Protein AF-A0A916UZH0-F1 (afdb_monomer)

Solvent-accessible surface area (backbone atoms only — not comparable to full-atom values): 7500 Å² total; per-residue (Å²): 140,88,83,88,84,89,78,70,82,88,53,55,34,35,40,40,30,33,35,40,56,92,54,89,82,55,51,76,45,79,46,81,37,70,50,68,69,58,49,54,50,50,52,50,55,38,75,71,34,89,55,34,41,64,65,43,44,30,32,42,33,34,31,81,48,71,78,44,92,55,74,42,80,42,51,42,31,34,37,31,44,35,60,47,98,89,45,96,62,76,43,49,39,37,30,29,72,88,69,52,78,35,45,76,53,85,60,86,68,79,76,64,95,75,61,74,69,44,77,75,46,78,55,85,110

Radius of gyration: 15.7 Å; Cα contacts (8 Å, |Δi|>4): 224; chains: 1; bounding box: 38×26×50 Å

Nearest PDB structures (foldseek):
  8ckb-assembly1_I001  TM=4.851E-01  e=2.662E+00  Bacteroides phage crAss001
  4urt-assembly1_B  TM=2.840E-01  e=5.702E+00  Homo sapiens

pLDDT: mean 82.5, std 13.39, range [45.84, 96.0]

Foldseek 3Di:
DDDDDDDDLLAKKKKWWKWFAPDPPTDIDIDIGGDVVVVLVVVVVQVVDPRMGTDFIWMFDHCLFVVDPGTDIFTFQFKKWFDDPPDPDIKIWTQGPVRDITTPDSPPPPPPVPGDMDTSDGDDD

Structure (mmCIF, N/CA/C/O backbone):
data_AF-A0A916UZH0-F1
#
_entry.id   AF-A0A916UZH0-F1
#
loop_
_atom_site.group_PDB
_atom_site.id
_atom_site.type_symbol
_atom_site.label_atom_id
_atom_site.label_alt_id
_atom_site.label_comp_id
_atom_site.label_asym_id
_atom_site.label_entity_id
_atom_site.label_seq_id
_atom_site.pdbx_PDB_ins_code
_atom_site.Cartn_x
_atom_site.Cartn_y
_atom_site.Cartn_z
_atom_site.occupancy
_atom_site.B_iso_or_equiv
_atom_site.auth_seq_id
_atom_site.auth_comp_id
_atom_site.auth_asym_id
_atom_site.auth_atom_id
_atom_site.pdbx_PDB_model_num
ATOM 1 N N . MET A 1 1 ? 5.549 -7.475 22.506 1.00 59.16 1 MET A N 1
ATOM 2 C CA . MET A 1 1 ? 5.947 -8.779 21.932 1.00 59.16 1 MET A CA 1
ATOM 3 C C . MET A 1 1 ? 6.805 -8.496 20.713 1.00 59.16 1 MET A C 1
ATOM 5 O O . MET A 1 1 ? 6.384 -7.691 19.897 1.00 59.16 1 MET A O 1
ATOM 9 N N . TRP A 1 2 ? 8.001 -9.075 20.621 1.00 72.38 2 TRP A N 1
ATOM 10 C CA . TRP A 1 2 ? 8.893 -8.892 19.471 1.00 72.38 2 TRP A CA 1
ATOM 11 C C . TRP A 1 2 ? 8.806 -10.121 18.569 1.00 72.38 2 TRP A C 1
ATOM 13 O O . TRP A 1 2 ? 8.816 -11.243 19.070 1.00 72.38 2 TRP A O 1
ATOM 23 N N . GLN A 1 3 ? 8.704 -9.910 17.259 1.00 70.50 3 GLN A N 1
ATOM 24 C CA . GLN A 1 3 ? 8.700 -10.975 16.259 1.00 70.50 3 GLN A CA 1
ATOM 25 C C . GLN A 1 3 ? 9.814 -10.723 15.242 1.00 70.50 3 GLN A C 1
ATOM 27 O O . GLN A 1 3 ? 10.036 -9.588 14.828 1.00 70.50 3 GLN A O 1
ATOM 32 N N . SER A 1 4 ? 10.507 -11.792 14.853 1.00 81.50 4 SER A N 1
ATOM 33 C CA . SER A 1 4 ? 11.446 -11.789 13.731 1.00 81.50 4 SER A CA 1
ATOM 34 C C . SER A 1 4 ? 10.768 -12.421 12.521 1.00 81.50 4 SER A C 1
ATOM 36 O O . SER A 1 4 ? 10.026 -13.393 12.665 1.00 81.50 4 SER A O 1
ATOM 38 N N . MET A 1 5 ? 11.023 -11.874 11.338 1.00 75.94 5 MET A N 1
ATOM 39 C CA . MET A 1 5 ? 10.501 -12.381 10.074 1.00 75.94 5 MET A CA 1
ATOM 40 C C . MET A 1 5 ? 11.570 -12.280 8.989 1.00 75.94 5 MET A C 1
ATOM 42 O O . MET A 1 5 ? 12.383 -11.356 8.986 1.00 75.94 5 MET A O 1
ATOM 46 N N . SER A 1 6 ? 11.563 -13.232 8.062 1.00 82.88 6 SER A N 1
ATOM 47 C CA . SER A 1 6 ? 12.423 -13.214 6.879 1.00 82.88 6 SER A CA 1
ATOM 48 C C . SER A 1 6 ? 11.612 -12.765 5.671 1.00 82.88 6 SER A C 1
ATOM 50 O O . SER A 1 6 ? 10.532 -13.296 5.416 1.00 82.88 6 SER A O 1
ATOM 52 N N . LEU A 1 7 ? 12.139 -11.787 4.937 1.00 82.56 7 LEU A N 1
ATOM 53 C CA . LEU A 1 7 ? 11.503 -11.203 3.760 1.00 82.56 7 LEU A CA 1
ATOM 54 C C . LEU A 1 7 ? 12.344 -11.496 2.513 1.00 82.56 7 LEU A C 1
ATOM 56 O O . LEU A 1 7 ? 13.571 -11.562 2.575 1.00 82.56 7 LEU A O 1
ATOM 60 N N . ASP A 1 8 ? 11.679 -11.664 1.376 1.00 84.75 8 ASP A N 1
ATOM 61 C CA . ASP A 1 8 ? 12.308 -11.756 0.063 1.00 84.75 8 ASP A CA 1
ATOM 62 C C . ASP A 1 8 ? 12.685 -10.351 -0.419 1.00 84.75 8 ASP A C 1
ATOM 64 O O . ASP A 1 8 ? 11.854 -9.446 -0.481 1.00 84.75 8 ASP A O 1
ATOM 68 N N . PHE A 1 9 ? 13.943 -10.175 -0.816 1.00 79.94 9 PHE A N 1
ATOM 69 C CA . PHE A 1 9 ? 14.481 -8.883 -1.222 1.00 79.94 9 PHE A CA 1
ATOM 70 C C . PHE A 1 9 ? 13.947 -8.346 -2.565 1.00 79.94 9 PHE A C 1
ATOM 72 O O . PHE A 1 9 ? 14.271 -7.225 -2.963 1.00 79.94 9 PHE A O 1
ATOM 79 N N . ASN A 1 10 ? 13.168 -9.128 -3.307 1.00 83.75 10 ASN A N 1
ATOM 80 C CA . ASN A 1 10 ? 12.797 -8.793 -4.681 1.00 83.75 10 ASN A CA 1
ATOM 81 C C . ASN A 1 10 ? 11.361 -8.305 -4.879 1.00 83.75 10 ASN A C 1
ATOM 83 O O . ASN A 1 10 ? 10.962 -8.123 -6.033 1.00 83.75 10 ASN A O 1
ATOM 87 N N . ARG A 1 11 ? 10.613 -8.062 -3.798 1.00 87.81 11 ARG A N 1
ATOM 88 C CA . ARG A 1 11 ? 9.201 -7.654 -3.840 1.00 87.81 11 ARG A CA 1
ATOM 89 C C . ARG A 1 11 ? 8.870 -6.582 -2.794 1.00 87.81 11 ARG A C 1
ATOM 91 O O . ARG A 1 11 ? 9.553 -6.524 -1.771 1.00 87.81 11 ARG A O 1
ATOM 98 N N . PRO A 1 12 ? 7.851 -5.741 -3.034 1.00 91.19 12 PRO A N 1
ATOM 99 C CA . PRO A 1 12 ? 7.318 -4.860 -2.005 1.00 91.19 12 PRO A CA 1
ATOM 100 C C . PRO A 1 12 ? 6.560 -5.654 -0.935 1.00 91.19 12 PRO A C 1
ATOM 102 O O . PRO A 1 12 ? 6.015 -6.728 -1.196 1.00 91.19 12 PRO A O 1
ATOM 105 N N . TYR A 1 13 ? 6.505 -5.088 0.267 1.00 93.25 13 TYR A N 1
ATOM 106 C CA . TYR A 1 13 ? 5.634 -5.554 1.344 1.00 93.25 13 TYR A CA 1
ATOM 107 C C . TYR A 1 13 ? 4.735 -4.416 1.801 1.00 93.25 13 TYR A C 1
ATOM 109 O O . TYR A 1 13 ? 5.171 -3.271 1.846 1.00 93.25 13 TYR A O 1
ATOM 117 N N . TYR A 1 14 ? 3.504 -4.724 2.177 1.00 94.75 14 TYR A N 1
ATOM 118 C CA . TYR A 1 14 ? 2.505 -3.747 2.579 1.00 94.75 14 TYR A CA 1
ATOM 119 C C . TYR A 1 14 ? 2.174 -3.920 4.051 1.00 94.75 14 TYR A C 1
ATOM 121 O O . TYR A 1 14 ? 1.755 -4.995 4.476 1.00 94.75 14 TYR A O 1
ATOM 129 N N . LEU A 1 15 ? 2.357 -2.856 4.817 1.00 95.06 15 LEU A N 1
ATOM 130 C CA . LEU A 1 15 ? 1.943 -2.760 6.201 1.00 95.06 15 LEU A CA 1
ATOM 131 C C . LEU A 1 15 ? 0.550 -2.129 6.249 1.00 95.06 15 LEU A C 1
ATOM 133 O O . LEU A 1 15 ? 0.354 -1.027 5.740 1.00 95.06 15 LEU A O 1
ATOM 137 N N . LEU A 1 16 ? -0.399 -2.822 6.866 1.00 95.06 16 LEU A N 1
ATOM 138 C CA . LEU A 1 16 ? -1.753 -2.339 7.106 1.00 95.06 16 LEU A CA 1
ATOM 139 C C . LEU A 1 16 ? -1.959 -2.164 8.606 1.00 95.06 16 LEU A C 1
ATOM 141 O O . LEU A 1 16 ? -1.867 -3.139 9.350 1.00 95.06 16 LEU A O 1
ATOM 145 N N . GLY A 1 17 ? -2.261 -0.947 9.035 1.00 94.31 17 GLY A N 1
ATOM 146 C CA . GLY A 1 17 ? -2.676 -0.620 10.392 1.00 94.31 17 GLY A CA 1
ATOM 147 C C . GLY A 1 17 ? -4.162 -0.289 10.437 1.00 94.31 17 GLY A C 1
ATOM 148 O O . GLY A 1 17 ? -4.647 0.491 9.616 1.00 94.31 17 GLY A O 1
ATOM 149 N N . TYR A 1 18 ? -4.882 -0.846 11.408 1.00 93.19 18 TYR A N 1
ATOM 150 C CA . TYR A 1 18 ? -6.228 -0.389 11.750 1.00 93.19 18 TYR A CA 1
ATOM 151 C C . TYR A 1 18 ? -6.458 -0.442 13.259 1.00 93.19 18 TYR A C 1
ATOM 153 O O . TYR A 1 18 ? -5.788 -1.177 13.985 1.00 93.19 18 TYR A O 1
ATOM 161 N N . ALA A 1 19 ? -7.410 0.349 13.731 1.00 91.81 19 ALA A N 1
ATOM 162 C CA . ALA A 1 19 ? -7.912 0.312 15.095 1.00 91.81 19 ALA A CA 1
ATOM 163 C C . ALA A 1 19 ? -9.293 -0.353 15.105 1.00 91.81 19 ALA A C 1
ATOM 165 O O . ALA A 1 19 ? -10.070 -0.132 14.177 1.00 91.81 19 ALA A O 1
ATOM 166 N N . ALA A 1 20 ? -9.588 -1.163 16.121 1.00 89.19 20 ALA A N 1
ATOM 167 C CA . ALA A 1 20 ? -10.908 -1.759 16.323 1.00 89.19 20 ALA A CA 1
ATOM 168 C C . ALA A 1 20 ? -11.465 -1.416 17.709 1.00 89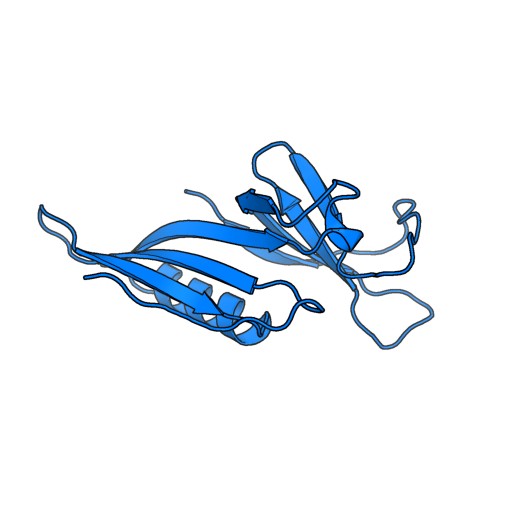.19 20 ALA A C 1
ATOM 170 O O . ALA A 1 20 ? -10.722 -1.419 18.698 1.00 89.19 20 ALA A O 1
ATOM 171 N N . GLY A 1 21 ? -12.774 -1.170 17.757 1.00 81.75 21 GLY A N 1
ATOM 172 C CA . GLY A 1 21 ? -13.539 -0.933 18.976 1.00 81.75 21 GLY A CA 1
ATOM 173 C C . GLY A 1 21 ? -14.146 0.468 19.049 1.00 81.75 21 GLY A C 1
ATOM 174 O O . GLY A 1 21 ? -13.509 1.463 18.695 1.00 81.75 21 GLY A O 1
ATOM 175 N N . ASP A 1 22 ? -15.368 0.519 19.577 1.00 68.25 22 ASP A N 1
ATOM 176 C CA . ASP A 1 22 ? -16.143 1.752 19.764 1.00 68.25 22 ASP A CA 1
ATOM 177 C C . ASP A 1 22 ? -15.710 2.541 21.011 1.00 68.25 22 ASP A C 1
ATOM 179 O O . ASP A 1 22 ? -16.010 3.727 21.148 1.00 68.25 22 ASP A O 1
ATOM 183 N N . GLU A 1 23 ? -14.961 1.904 21.917 1.00 59.50 23 GLU A N 1
ATOM 184 C CA . GLU A 1 23 ? -14.560 2.471 23.204 1.00 59.50 23 GLU A CA 1
ATOM 185 C C . GLU A 1 23 ? -13.035 2.586 23.348 1.00 59.50 23 GLU A C 1
ATOM 187 O O . GLU A 1 23 ? -12.249 1.827 22.777 1.00 59.50 23 GLU A O 1
ATOM 192 N N . SER A 1 24 ? -12.598 3.577 24.129 1.00 59.53 24 SER A N 1
ATOM 193 C CA . SER A 1 24 ? -11.186 3.795 24.448 1.00 59.53 24 SER A CA 1
ATOM 194 C C . SER A 1 24 ? -10.728 2.854 25.576 1.00 59.53 24 SER A C 1
ATOM 196 O O . SER A 1 24 ? -11.392 2.821 26.612 1.00 59.53 24 SER A O 1
ATOM 198 N N . PRO A 1 25 ? -9.558 2.188 25.472 1.00 65.69 25 PRO A N 1
ATOM 199 C CA . PRO A 1 25 ? -8.564 2.297 24.402 1.00 65.69 25 PRO A CA 1
ATOM 200 C C . PRO A 1 25 ? -8.839 1.352 23.220 1.00 65.69 25 PRO A C 1
ATOM 202 O O . PRO A 1 25 ? -9.076 0.161 23.406 1.00 65.69 25 PRO A O 1
ATOM 205 N N . GLN A 1 26 ? -8.710 1.872 21.997 1.00 73.88 26 GLN A N 1
ATOM 206 C CA . GLN A 1 26 ? -8.831 1.071 20.776 1.00 73.88 26 GLN A CA 1
ATOM 207 C C . GLN A 1 26 ? -7.654 0.094 20.645 1.00 73.88 26 GLN A C 1
ATOM 209 O O . GLN A 1 26 ? -6.492 0.474 20.827 1.00 73.88 26 GLN A O 1
ATOM 214 N N . LEU A 1 27 ? -7.942 -1.159 20.286 1.00 74.62 27 LEU A N 1
ATOM 215 C CA . LEU A 1 27 ? -6.912 -2.153 19.992 1.00 74.62 27 LEU A CA 1
ATOM 216 C C . LEU A 1 27 ? -6.344 -1.886 18.596 1.00 74.62 27 LEU A C 1
ATOM 218 O O . LEU A 1 27 ? -7.050 -1.960 17.590 1.00 74.62 27 LEU A O 1
ATOM 222 N N . GLY A 1 28 ? -5.056 -1.548 18.546 1.00 84.94 28 GLY A N 1
ATOM 223 C CA . GLY A 1 28 ? -4.316 -1.397 17.300 1.00 84.94 28 GLY A CA 1
ATOM 224 C C . GLY A 1 28 ? -3.918 -2.758 16.743 1.00 84.94 28 GLY A C 1
ATOM 225 O O . GLY A 1 28 ? -3.281 -3.560 17.428 1.00 84.94 28 GLY A O 1
ATOM 226 N N . HIS A 1 29 ? -4.263 -3.001 15.486 1.00 88.69 29 HIS A N 1
ATOM 227 C CA . HIS A 1 29 ? -3.869 -4.184 14.742 1.00 88.69 29 HIS A CA 1
ATOM 228 C C . HIS A 1 29 ? -2.934 -3.797 13.603 1.00 88.69 29 HIS A C 1
ATOM 230 O O . HIS A 1 29 ? -3.083 -2.747 12.977 1.00 88.69 29 HIS A O 1
ATOM 236 N N . THR A 1 30 ? -1.957 -4.657 13.325 1.00 91.69 30 THR A N 1
ATOM 237 C CA . THR A 1 30 ? -1.014 -4.458 12.226 1.00 91.69 30 THR A CA 1
ATOM 238 C C . THR A 1 30 ? -0.790 -5.764 11.487 1.00 91.69 30 THR A C 1
ATOM 240 O O . THR A 1 30 ? -0.483 -6.786 12.098 1.00 91.69 30 THR A O 1
ATOM 243 N N . PHE A 1 31 ? -0.935 -5.712 10.169 1.00 92.19 31 PHE A N 1
ATOM 244 C CA . PHE A 1 31 ? -0.770 -6.842 9.268 1.00 92.19 31 PHE A CA 1
ATOM 245 C C . PHE A 1 31 ? 0.297 -6.532 8.226 1.00 92.19 31 PHE A C 1
ATOM 247 O O . PHE A 1 31 ? 0.453 -5.386 7.805 1.00 92.19 31 PHE A O 1
ATOM 254 N N . LEU A 1 32 ? 1.018 -7.569 7.805 1.00 93.12 32 LEU A N 1
ATOM 255 C CA . LEU A 1 32 ? 1.995 -7.486 6.730 1.00 93.12 32 LEU A CA 1
ATOM 256 C C . LEU A 1 32 ? 1.554 -8.379 5.571 1.00 93.12 32 LEU A C 1
ATOM 258 O O . LEU A 1 32 ? 1.352 -9.582 5.743 1.00 93.12 32 LEU A O 1
ATOM 262 N N . PHE A 1 33 ? 1.452 -7.792 4.386 1.00 93.50 33 PHE A N 1
ATOM 263 C CA . PHE A 1 33 ? 1.094 -8.471 3.148 1.00 93.50 33 PHE A CA 1
ATOM 264 C C . PHE A 1 33 ? 2.230 -8.367 2.134 1.00 93.50 33 PHE A C 1
ATOM 266 O O . PHE A 1 33 ? 3.039 -7.448 2.172 1.00 93.50 33 PHE A O 1
ATOM 273 N N . TRP A 1 34 ? 2.273 -9.304 1.196 1.00 92.06 34 TRP A N 1
ATOM 274 C CA . TRP A 1 34 ? 3.167 -9.260 0.030 1.00 92.06 34 TRP A CA 1
ATOM 275 C C . TRP A 1 34 ? 2.398 -9.383 -1.292 1.00 92.06 34 TRP A C 1
ATOM 277 O O . TRP A 1 34 ? 2.952 -9.138 -2.357 1.00 92.06 34 TRP A O 1
ATOM 287 N N . GLU A 1 35 ? 1.116 -9.747 -1.222 1.00 92.06 35 GLU A N 1
ATOM 288 C CA . GLU A 1 35 ? 0.190 -9.805 -2.350 1.00 92.06 35 GLU A CA 1
ATOM 289 C C . GLU A 1 35 ? -0.710 -8.564 -2.301 1.00 92.06 35 GLU A C 1
ATOM 291 O O . GLU A 1 35 ? -1.433 -8.363 -1.319 1.00 92.06 35 GLU A O 1
ATOM 296 N N . LEU A 1 36 ? -0.682 -7.744 -3.356 1.00 91.56 36 LEU A N 1
ATOM 297 C CA . LEU A 1 36 ? -1.491 -6.525 -3.444 1.00 91.56 36 LEU A CA 1
ATOM 298 C C . LEU A 1 36 ? -2.995 -6.821 -3.338 1.00 91.56 36 LEU A C 1
ATOM 300 O O . LEU A 1 36 ? -3.710 -6.113 -2.634 1.00 91.56 36 LEU A O 1
ATOM 304 N N . ASP A 1 37 ? -3.467 -7.899 -3.968 1.00 91.62 37 ASP A N 1
ATOM 305 C CA . ASP A 1 37 ? -4.885 -8.275 -3.943 1.00 91.62 37 ASP A CA 1
ATOM 306 C C . ASP A 1 37 ? -5.386 -8.544 -2.517 1.00 91.62 37 ASP A C 1
ATOM 308 O O . ASP A 1 37 ? -6.499 -8.149 -2.165 1.00 91.62 37 ASP A O 1
ATOM 312 N N . ARG A 1 38 ? -4.546 -9.144 -1.660 1.00 94.44 38 ARG A N 1
ATOM 313 C CA .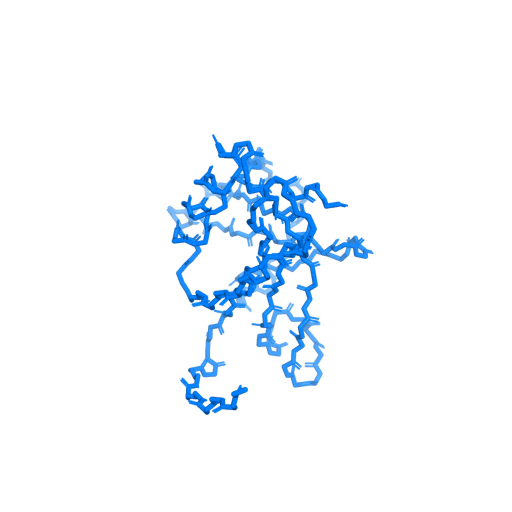 ARG A 1 38 ? -4.885 -9.371 -0.247 1.00 94.44 38 ARG A CA 1
ATOM 314 C C . ARG A 1 38 ? -4.936 -8.078 0.548 1.00 94.44 38 ARG A C 1
ATOM 316 O O . ARG A 1 38 ? -5.849 -7.924 1.351 1.00 94.44 38 ARG A O 1
ATOM 323 N N . LEU A 1 39 ? -3.991 -7.162 0.317 1.00 94.62 39 LEU A N 1
ATOM 324 C CA . LEU A 1 39 ? -4.030 -5.834 0.933 1.00 94.62 39 LEU A CA 1
ATOM 325 C C . LEU A 1 39 ? -5.338 -5.126 0.569 1.00 94.62 39 LEU A C 1
ATOM 327 O O . LEU A 1 39 ? -6.049 -4.664 1.453 1.00 94.62 39 LEU A O 1
ATOM 331 N N . VAL A 1 40 ? -5.662 -5.053 -0.725 1.00 93.69 40 VAL A N 1
ATOM 332 C CA . VAL A 1 40 ? -6.862 -4.358 -1.212 1.00 93.69 40 VAL A CA 1
ATOM 333 C C . VAL A 1 40 ? -8.130 -5.002 -0.654 1.00 93.69 40 VAL A C 1
ATOM 335 O O . VAL A 1 40 ? -9.041 -4.286 -0.241 1.00 93.69 40 VAL A O 1
ATOM 338 N N . HIS A 1 41 ? -8.186 -6.334 -0.602 1.00 94.19 41 HIS A N 1
ATOM 339 C CA . HIS A 1 41 ? -9.289 -7.058 0.023 1.00 94.19 41 HIS A CA 1
ATOM 340 C C . HIS A 1 41 ? -9.456 -6.674 1.500 1.00 94.19 41 HIS A C 1
ATOM 342 O O . HIS A 1 41 ? -10.531 -6.219 1.881 1.00 94.19 41 HIS A O 1
ATOM 348 N N . TYR A 1 42 ? -8.384 -6.741 2.294 1.00 94.44 42 TYR A N 1
ATOM 349 C CA . TYR A 1 42 ? -8.429 -6.403 3.719 1.00 94.44 42 TYR A CA 1
ATOM 350 C C . TYR A 1 42 ? -8.760 -4.932 3.978 1.00 94.44 42 TYR A C 1
ATOM 352 O O . TYR A 1 42 ? -9.512 -4.624 4.899 1.00 94.44 42 TYR A O 1
ATOM 360 N N . CYS A 1 43 ? -8.239 -4.008 3.168 1.00 93.44 43 CYS A N 1
ATOM 361 C CA . CYS A 1 43 ? -8.610 -2.598 3.264 1.00 93.44 43 CYS A CA 1
ATOM 362 C C . CYS A 1 43 ? -10.117 -2.415 3.068 1.00 93.44 43 CYS A C 1
ATOM 364 O O . CYS A 1 43 ? -10.736 -1.669 3.818 1.00 93.44 43 CYS A O 1
ATOM 366 N N . ARG A 1 44 ? -10.720 -3.110 2.095 1.00 93.88 44 ARG A N 1
ATOM 367 C CA . ARG A 1 44 ? -12.173 -3.056 1.875 1.00 93.88 44 ARG A CA 1
ATOM 368 C C . ARG A 1 44 ? -12.948 -3.642 3.048 1.00 93.88 44 ARG A C 1
ATOM 370 O O . ARG A 1 44 ? -13.931 -3.036 3.447 1.00 93.88 44 ARG A O 1
ATOM 377 N N . GLU A 1 45 ? -12.494 -4.758 3.618 1.00 94.44 45 GLU A N 1
ATOM 378 C CA . GLU A 1 45 ? -13.121 -5.337 4.814 1.00 94.44 45 GLU A CA 1
ATOM 379 C C . GLU A 1 45 ? -13.082 -4.369 6.003 1.00 94.44 45 GLU A C 1
ATOM 381 O O . GLU A 1 45 ? -14.099 -4.166 6.662 1.00 94.44 45 GLU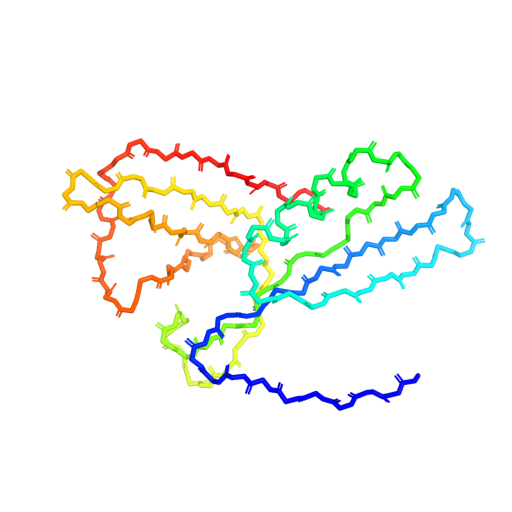 A O 1
ATOM 386 N N . VAL A 1 46 ? -11.933 -3.730 6.253 1.00 92.81 46 VAL A N 1
ATOM 387 C CA . VAL A 1 46 ? -11.778 -2.729 7.322 1.00 92.81 46 VAL A CA 1
ATOM 388 C C . VAL A 1 46 ? -12.658 -1.507 7.070 1.00 92.81 46 VAL A C 1
ATOM 390 O O . VAL A 1 46 ? -13.315 -1.051 7.992 1.00 92.81 46 VAL A O 1
ATOM 393 N N . LEU A 1 47 ? -12.692 -0.987 5.840 1.00 91.00 47 LEU A N 1
ATOM 394 C CA . LEU A 1 47 ? -13.494 0.191 5.485 1.00 91.00 47 LEU A CA 1
ATOM 395 C C . LEU A 1 47 ? -15.005 -0.086 5.458 1.00 91.00 47 LEU A C 1
ATOM 397 O O . LEU A 1 47 ? -15.788 0.855 5.504 1.00 91.00 47 LEU A O 1
ATOM 401 N N . SER A 1 48 ? -15.416 -1.351 5.345 1.00 92.88 48 SER A N 1
ATOM 402 C CA . SER A 1 48 ? -16.828 -1.753 5.379 1.00 92.88 48 SER A CA 1
ATOM 403 C C . SER A 1 48 ? -17.384 -1.984 6.786 1.00 92.88 48 SER A C 1
ATOM 405 O O . SER A 1 48 ? -18.577 -2.239 6.927 1.00 92.88 48 SER A O 1
ATOM 407 N N . ASP A 1 49 ? -16.529 -1.950 7.808 1.00 92.75 49 ASP A N 1
ATOM 408 C CA . ASP A 1 49 ? -16.883 -2.219 9.198 1.00 92.75 49 ASP A CA 1
ATOM 409 C C . ASP A 1 49 ? -16.757 -0.931 10.017 1.00 92.75 49 ASP A C 1
ATOM 411 O O . ASP A 1 49 ? -15.649 -0.476 10.291 1.00 92.75 49 ASP A O 1
ATOM 415 N N . ASP A 1 50 ? -17.892 -0.358 10.420 1.00 89.62 50 ASP A N 1
ATOM 416 C CA . ASP A 1 50 ? -17.951 0.921 11.143 1.00 89.62 50 ASP A CA 1
ATOM 417 C C . ASP A 1 50 ? -17.233 0.883 12.507 1.00 89.62 50 ASP A C 1
ATOM 419 O O . ASP A 1 50 ? -16.800 1.923 13.006 1.00 89.62 50 ASP A O 1
ATOM 423 N N . ALA A 1 51 ? -17.054 -0.305 13.099 1.00 90.62 51 ALA A N 1
ATOM 424 C CA . ALA A 1 51 ? -16.317 -0.484 14.354 1.00 90.62 51 ALA A CA 1
ATOM 425 C C . ALA A 1 51 ? -14.791 -0.527 14.146 1.00 90.62 51 ALA A C 1
ATOM 427 O O . ALA A 1 51 ? -14.018 -0.672 15.106 1.00 90.62 51 ALA A O 1
ATOM 428 N N . LYS A 1 52 ? -14.333 -0.449 12.891 1.00 91.06 52 LYS A N 1
ATOM 429 C CA . LYS A 1 52 ? -12.923 -0.423 12.517 1.00 91.06 52 LYS A CA 1
ATOM 430 C C . LYS A 1 52 ? -12.579 0.890 11.833 1.00 91.06 52 LYS A C 1
ATOM 432 O O . LYS A 1 52 ? -13.355 1.493 11.105 1.00 91.06 52 LYS A O 1
ATOM 437 N N . ARG A 1 53 ? -11.338 1.323 12.032 1.00 90.69 53 ARG A N 1
ATOM 438 C CA . ARG A 1 53 ? -10.790 2.499 11.362 1.00 90.69 53 ARG A CA 1
ATOM 439 C C . ARG A 1 53 ? -9.425 2.180 10.799 1.00 90.69 53 ARG A C 1
ATOM 441 O O . ARG A 1 53 ? -8.514 1.835 11.551 1.00 90.69 53 ARG A O 1
ATOM 448 N N . LEU A 1 54 ? -9.279 2.340 9.490 1.00 91.75 54 LEU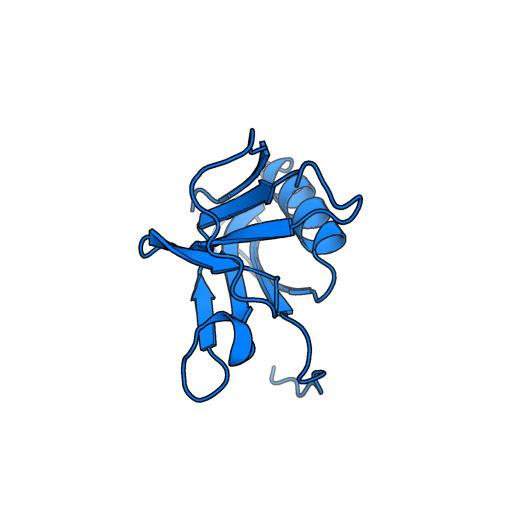 A N 1
ATOM 449 C CA . LEU A 1 54 ? -7.987 2.285 8.822 1.00 91.75 54 LEU A CA 1
ATOM 450 C C . LEU A 1 54 ? -7.088 3.401 9.375 1.00 91.75 54 LEU A C 1
ATOM 452 O O . LEU A 1 54 ? -7.468 4.567 9.361 1.00 91.75 54 LEU A O 1
ATOM 456 N N . THR A 1 55 ? -5.912 3.054 9.894 1.00 92.00 55 THR A N 1
ATOM 457 C CA . THR A 1 55 ? -4.978 4.024 10.493 1.00 92.00 55 THR A CA 1
ATOM 458 C C . THR A 1 55 ? -3.700 4.175 9.687 1.00 92.00 55 THR A C 1
ATOM 460 O O . THR A 1 55 ? -3.041 5.211 9.757 1.00 92.00 55 THR A O 1
ATOM 463 N N . GLN A 1 56 ? -3.314 3.157 8.921 1.00 93.12 56 GLN A N 1
ATOM 464 C CA . GLN A 1 56 ? -2.087 3.206 8.144 1.00 93.12 56 GLN A CA 1
ATOM 465 C C . GLN A 1 56 ? -2.130 2.232 6.972 1.00 93.12 56 GLN A C 1
ATOM 467 O O . GLN A 1 56 ? -2.524 1.079 7.122 1.00 93.12 56 GLN A O 1
ATOM 472 N N . VAL A 1 57 ? -1.642 2.685 5.822 1.00 96.00 57 VAL A N 1
ATOM 473 C CA . VAL A 1 57 ? -1.194 1.813 4.738 1.00 96.00 57 VAL A CA 1
ATOM 474 C C . VAL A 1 57 ? 0.199 2.285 4.353 1.00 96.00 57 VAL A C 1
ATOM 476 O O . VAL A 1 57 ? 0.369 3.425 3.927 1.00 96.00 57 VAL A O 1
ATOM 479 N N . SER A 1 58 ? 1.196 1.425 4.513 1.00 95.94 58 SER A N 1
ATOM 480 C CA . SER A 1 58 ? 2.584 1.725 4.156 1.00 95.94 58 SER A CA 1
ATOM 481 C C . SER A 1 58 ? 3.154 0.616 3.295 1.00 95.94 58 SER A C 1
ATOM 483 O O . SER A 1 58 ? 2.740 -0.535 3.377 1.00 95.94 58 SER A O 1
ATOM 485 N N . MET A 1 59 ? 4.142 0.947 2.480 1.00 94.50 59 MET A N 1
ATOM 486 C CA . MET A 1 59 ? 4.869 0.004 1.653 1.00 94.50 59 MET A CA 1
ATOM 487 C C . MET A 1 59 ? 6.335 -0.001 2.058 1.00 94.50 59 MET A C 1
ATOM 489 O O . MET A 1 59 ? 7.002 1.032 2.048 1.00 94.50 59 MET A O 1
ATOM 493 N N . ILE A 1 60 ? 6.850 -1.177 2.390 1.00 93.12 60 ILE A N 1
ATOM 494 C CA . ILE A 1 60 ? 8.278 -1.422 2.487 1.00 93.12 60 ILE A CA 1
ATOM 495 C C . ILE A 1 60 ? 8.786 -1.663 1.066 1.00 93.12 60 ILE A C 1
ATOM 497 O O . ILE A 1 60 ? 8.542 -2.703 0.451 1.00 93.12 60 ILE A O 1
ATOM 501 N N . CYS A 1 61 ? 9.443 -0.643 0.536 1.00 90.81 61 CYS A N 1
ATOM 502 C CA . CYS A 1 61 ? 9.879 -0.557 -0.839 1.00 90.81 61 CYS A CA 1
ATOM 503 C C . CYS A 1 61 ? 11.297 -1.115 -0.985 1.00 90.81 61 CYS A C 1
ATOM 505 O O . CYS A 1 61 ? 12.210 -0.652 -0.287 1.00 90.81 61 CYS A O 1
ATOM 507 N N . PRO A 1 62 ? 11.528 -2.033 -1.931 1.00 87.75 62 PRO A N 1
ATOM 508 C CA . PRO A 1 62 ? 12.877 -2.359 -2.357 1.00 87.75 62 PRO A CA 1
ATOM 509 C C . PRO A 1 62 ? 13.515 -1.167 -3.092 1.00 87.75 62 PRO A C 1
ATOM 511 O O . PRO A 1 62 ? 12.835 -0.327 -3.686 1.00 87.75 62 PRO A O 1
ATOM 514 N N . A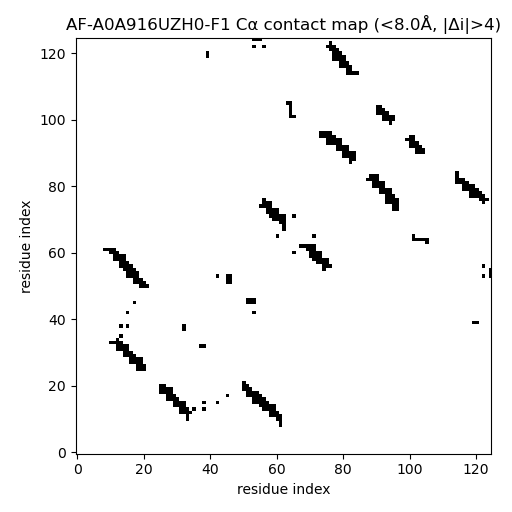SN A 1 63 ? 14.847 -1.121 -3.093 1.00 85.69 63 ASN A N 1
ATOM 515 C CA . ASN A 1 63 ? 15.649 -0.014 -3.636 1.00 85.69 63 ASN A CA 1
AT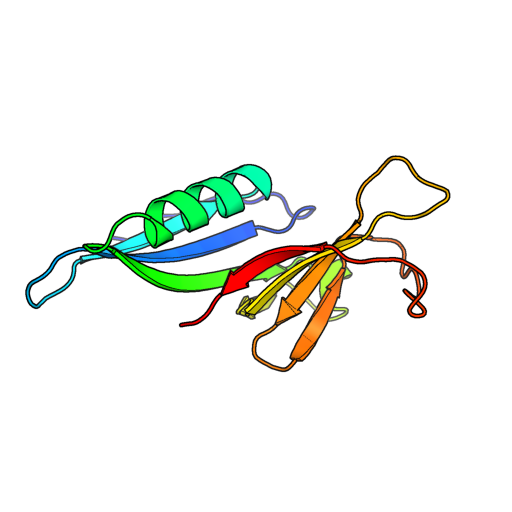OM 516 C C . ASN A 1 63 ? 15.323 0.366 -5.096 1.00 85.69 63 ASN A C 1
ATOM 518 O O . ASN A 1 63 ? 15.416 1.535 -5.476 1.00 85.69 63 ASN A O 1
ATOM 522 N N . TRP A 1 64 ? 14.928 -0.605 -5.923 1.00 84.31 64 TRP A N 1
ATOM 523 C CA . TRP A 1 64 ? 14.597 -0.380 -7.329 1.00 84.31 64 TRP A CA 1
ATOM 524 C C . TRP A 1 64 ? 13.321 0.447 -7.521 1.00 84.31 64 TRP A C 1
ATOM 526 O O . TRP A 1 64 ? 13.161 1.060 -8.574 1.00 84.31 64 TRP A O 1
ATOM 536 N N . MET A 1 65 ? 12.443 0.507 -6.517 1.00 86.75 65 MET A N 1
ATOM 537 C CA . MET A 1 65 ? 11.185 1.250 -6.579 1.00 86.75 65 MET A CA 1
ATOM 538 C C . MET A 1 65 ? 11.362 2.722 -6.181 1.00 86.75 65 MET A C 1
ATOM 540 O O . MET A 1 65 ? 10.782 3.609 -6.804 1.00 86.75 65 MET A O 1
ATOM 544 N N . THR A 1 66 ? 12.191 3.002 -5.174 1.00 81.62 66 THR A N 1
ATOM 545 C CA . THR A 1 66 ? 12.391 4.355 -4.620 1.00 81.62 66 THR A CA 1
ATOM 546 C C . THR A 1 66 ? 13.589 5.093 -5.207 1.00 81.62 66 THR A C 1
ATOM 548 O O . THR A 1 66 ? 13.763 6.280 -4.936 1.00 81.62 66 THR A O 1
ATOM 551 N N . LYS A 1 67 ? 14.433 4.413 -6.000 1.00 78.44 67 LYS A N 1
ATOM 552 C CA . LYS A 1 67 ? 15.717 4.939 -6.510 1.00 78.44 67 LYS A CA 1
ATOM 553 C C . LYS A 1 67 ? 16.661 5.417 -5.395 1.00 78.44 67 LYS A C 1
ATOM 555 O O . LYS A 1 67 ? 17.575 6.198 -5.649 1.00 78.44 67 LYS A O 1
ATOM 560 N N . SER A 1 68 ? 16.441 4.954 -4.166 1.00 79.94 68 SER A N 1
ATOM 561 C CA . SER A 1 68 ? 17.249 5.267 -2.988 1.00 79.94 68 SER A CA 1
ATOM 562 C C . SER A 1 68 ? 18.196 4.118 -2.653 1.00 79.94 68 SER A C 1
ATOM 564 O O . SER A 1 68 ? 17.964 2.966 -3.025 1.00 79.94 68 SER A O 1
ATOM 566 N N . ALA A 1 69 ? 19.244 4.406 -1.881 1.00 78.94 69 ALA A N 1
ATOM 567 C CA . ALA A 1 69 ? 20.043 3.356 -1.265 1.00 78.94 69 ALA A CA 1
ATOM 568 C C . ALA A 1 69 ? 19.228 2.672 -0.153 1.00 78.94 69 ALA A C 1
ATOM 570 O O . ALA A 1 69 ? 18.786 3.327 0.789 1.00 78.94 69 ALA A O 1
ATOM 571 N N . GLY A 1 70 ? 19.040 1.358 -0.266 1.00 84.50 70 GLY A N 1
ATOM 572 C CA . GLY A 1 70 ? 18.373 0.545 0.752 1.00 84.50 70 GLY A CA 1
ATOM 573 C C . GLY A 1 70 ? 16.846 0.519 0.672 1.00 84.50 70 GLY A C 1
ATOM 574 O O . GLY A 1 70 ? 16.228 1.070 -0.239 1.00 84.50 70 GLY A O 1
ATOM 575 N N . TRP A 1 71 ? 16.267 -0.198 1.634 1.00 87.50 71 TRP A N 1
ATOM 576 C CA . TRP A 1 71 ? 14.828 -0.378 1.791 1.00 87.50 71 TRP A CA 1
ATOM 577 C C . TRP A 1 71 ? 14.225 0.842 2.474 1.00 87.50 71 TRP A C 1
ATOM 579 O O . TRP A 1 71 ? 14.794 1.354 3.438 1.00 87.50 71 TRP A O 1
ATOM 589 N N . GLN A 1 72 ? 13.075 1.299 1.990 1.00 90.69 72 GLN A N 1
ATOM 590 C CA . GLN A 1 72 ? 12.378 2.444 2.572 1.00 90.69 72 GLN A CA 1
ATOM 591 C C . GLN A 1 72 ? 10.935 2.090 2.878 1.00 90.69 72 GLN A C 1
ATOM 593 O O . GLN A 1 72 ? 10.259 1.481 2.059 1.00 90.69 72 GLN A O 1
ATOM 598 N N . MET A 1 73 ? 10.454 2.507 4.043 1.00 93.19 73 MET A N 1
ATOM 599 C CA . MET A 1 73 ? 9.028 2.495 4.334 1.00 93.19 73 MET A CA 1
ATOM 600 C C . MET A 1 73 ? 8.409 3.788 3.801 1.00 93.19 73 MET A C 1
ATOM 602 O O . MET A 1 73 ? 8.929 4.873 4.058 1.00 93.19 73 MET A O 1
ATOM 606 N N . VAL A 1 74 ? 7.327 3.665 3.040 1.00 94.44 74 VAL A N 1
ATOM 607 C CA . VAL A 1 74 ? 6.619 4.789 2.425 1.00 94.44 74 VAL A CA 1
ATOM 608 C C . VAL A 1 74 ? 5.140 4.677 2.752 1.00 94.44 74 VAL A C 1
ATOM 610 O O . VAL A 1 74 ? 4.523 3.668 2.431 1.00 94.44 74 VAL A O 1
ATOM 613 N N . ASP A 1 75 ? 4.563 5.705 3.365 1.00 95.69 75 ASP A N 1
ATOM 614 C CA . ASP A 1 75 ? 3.121 5.757 3.603 1.00 95.69 75 ASP A CA 1
ATOM 615 C C . ASP A 1 75 ? 2.378 6.040 2.298 1.00 95.69 75 ASP A C 1
ATOM 617 O O . ASP A 1 75 ? 2.694 6.997 1.588 1.00 95.69 75 ASP A O 1
ATOM 621 N N . ILE A 1 76 ? 1.385 5.210 1.995 1.00 95.19 76 ILE A N 1
ATOM 622 C CA . ILE A 1 76 ? 0.635 5.216 0.742 1.00 95.19 76 ILE A CA 1
ATOM 623 C C . ILE A 1 76 ? -0.709 5.907 0.963 1.00 95.19 76 ILE A C 1
ATOM 625 O O . ILE A 1 76 ? -1.439 5.579 1.897 1.00 95.19 76 ILE A O 1
ATOM 629 N N . SER A 1 77 ? -1.027 6.868 0.100 1.00 94.25 77 SER A N 1
ATOM 630 C CA . SER A 1 77 ? -2.325 7.548 0.050 1.00 94.25 77 SER A CA 1
ATOM 631 C C . SER A 1 77 ? -3.235 6.980 -1.038 1.00 94.25 77 SER A C 1
ATOM 633 O O . SER A 1 77 ? -4.453 7.014 -0.897 1.00 94.25 77 SER A O 1
ATOM 635 N N . GLU A 1 78 ? -2.672 6.433 -2.117 1.00 93.12 78 GLU A N 1
ATOM 636 C CA . GLU A 1 78 ? -3.456 5.908 -3.238 1.00 93.12 78 GLU A CA 1
ATOM 637 C C . GLU A 1 78 ? -2.720 4.775 -3.962 1.00 93.12 78 GLU A C 1
ATOM 639 O O . GLU A 1 78 ? -1.495 4.800 -4.113 1.00 93.12 78 GLU A O 1
ATOM 644 N N . ILE A 1 79 ? -3.475 3.799 -4.467 1.00 91.94 79 ILE A N 1
ATOM 645 C CA . ILE A 1 79 ? -2.989 2.771 -5.388 1.00 91.94 79 ILE A CA 1
ATOM 646 C C . ILE A 1 79 ? -3.822 2.830 -6.665 1.00 91.94 79 ILE A C 1
ATOM 648 O O . ILE A 1 79 ? -5.044 2.666 -6.645 1.00 91.94 79 ILE A O 1
ATOM 652 N N . ARG A 1 80 ? -3.143 3.029 -7.795 1.00 91.62 80 ARG A N 1
ATOM 653 C CA . ARG A 1 80 ? -3.740 3.119 -9.128 1.00 91.62 80 ARG A CA 1
ATOM 654 C C . ARG A 1 80 ? -3.330 1.932 -9.979 1.00 91.62 80 ARG A C 1
ATOM 656 O O . ARG A 1 80 ? -2.162 1.544 -10.003 1.00 91.62 80 ARG A O 1
ATOM 663 N N . GLN A 1 81 ? -4.272 1.427 -10.760 1.00 88.06 81 GLN A N 1
ATOM 664 C CA . GLN A 1 81 ? -4.012 0.467 -11.819 1.00 88.06 81 GLN A CA 1
ATOM 665 C C . GLN A 1 81 ? -3.991 1.185 -13.174 1.00 88.06 81 GLN A C 1
ATOM 667 O O . GLN A 1 81 ? -4.941 1.868 -13.564 1.00 88.06 81 GLN A O 1
ATOM 672 N N . VAL A 1 82 ? -2.896 1.017 -13.915 1.00 83.75 82 VAL A N 1
ATOM 673 C CA . VAL A 1 82 ? -2.704 1.579 -15.254 1.00 83.75 82 VAL A CA 1
ATOM 674 C C . VAL A 1 82 ? -2.741 0.453 -16.282 1.00 83.75 82 VAL A C 1
ATOM 676 O O . VAL A 1 82 ?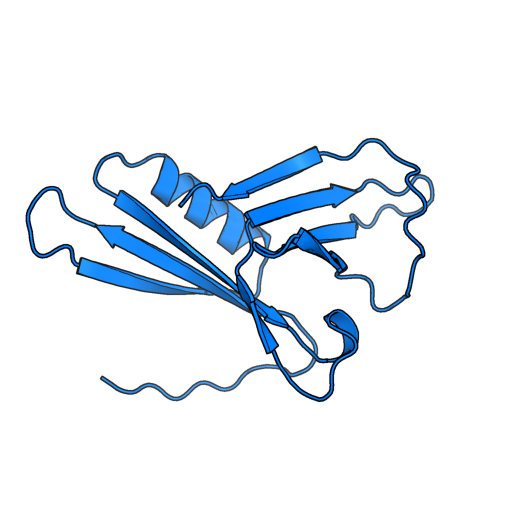 -1.928 -0.474 -16.256 1.00 83.75 82 VAL A O 1
ATOM 679 N N . LYS A 1 83 ? -3.686 0.546 -17.224 1.00 75.00 83 LYS A N 1
ATOM 680 C CA . LYS A 1 83 ? -3.789 -0.377 -18.362 1.00 75.00 83 LYS A CA 1
ATOM 681 C C . LYS A 1 83 ? -2.870 0.104 -19.484 1.00 75.00 83 LYS A C 1
ATOM 683 O O . LYS A 1 83 ? -3.133 1.123 -20.122 1.00 75.00 83 LYS A O 1
ATOM 688 N N . VAL A 1 84 ? -1.787 -0.627 -19.745 1.00 70.50 84 VAL A N 1
ATOM 689 C CA . VAL A 1 84 ? -0.871 -0.304 -20.847 1.00 70.50 84 VAL A CA 1
ATOM 690 C C . VAL A 1 84 ? -1.400 -0.913 -22.139 1.00 70.50 84 VAL A C 1
ATOM 692 O O . VAL A 1 84 ? -1.547 -2.123 -22.249 1.00 70.50 84 VAL A O 1
ATOM 695 N N . LYS A 1 85 ? -1.617 -0.083 -23.167 1.00 63.06 85 LYS A N 1
ATOM 696 C CA . LYS A 1 85 ? -2.189 -0.498 -24.467 1.00 63.06 85 LYS A CA 1
ATOM 697 C C . LYS A 1 85 ? -1.463 -1.660 -25.173 1.00 63.06 85 LYS A C 1
ATOM 699 O O . LYS A 1 85 ? -2.014 -2.215 -26.115 1.00 63.06 85 LYS A O 1
ATOM 704 N N . ARG A 1 86 ? -0.223 -1.985 -24.787 1.00 62.25 86 ARG A N 1
ATOM 705 C CA . ARG A 1 86 ? 0.629 -3.006 -25.428 1.00 62.25 86 ARG A CA 1
ATOM 706 C C . ARG A 1 86 ? 1.021 -4.177 -24.519 1.00 62.25 86 ARG A C 1
ATOM 708 O O . ARG A 1 86 ? 1.764 -5.041 -24.968 1.00 62.25 86 ARG A O 1
ATOM 715 N N . GLY A 1 87 ? 0.546 -4.223 -23.275 1.00 57.50 87 GLY A N 1
ATOM 716 C CA . GLY A 1 87 ? 0.856 -5.305 -22.343 1.00 57.50 87 GLY A CA 1
ATOM 717 C C . GLY A 1 87 ? -0.392 -5.739 -21.590 1.00 57.50 87 GLY A C 1
ATOM 718 O O . GLY A 1 87 ? -1.050 -4.911 -20.974 1.00 57.50 87 GLY A O 1
ATOM 719 N N . ASN A 1 88 ? -0.695 -7.038 -21.604 1.00 63.72 88 ASN A N 1
ATOM 720 C CA . ASN A 1 88 ? -1.774 -7.616 -20.790 1.00 63.72 88 ASN A CA 1
ATOM 721 C C . ASN A 1 88 ? -1.453 -7.627 -19.284 1.00 63.72 88 ASN A C 1
ATOM 723 O O . ASN A 1 88 ? -2.274 -8.075 -18.490 1.00 63.72 88 ASN A O 1
ATOM 727 N N . VAL A 1 89 ? -0.268 -7.159 -18.884 1.00 71.19 89 VAL A N 1
ATOM 728 C CA . VAL A 1 89 ? 0.145 -7.099 -17.482 1.00 71.19 89 VAL A CA 1
ATOM 729 C C . VAL A 1 89 ? -0.226 -5.722 -16.920 1.00 71.19 89 VAL A C 1
ATOM 731 O O . VAL A 1 89 ? 0.246 -4.713 -17.455 1.00 71.19 89 VAL A O 1
ATOM 734 N N . PRO A 1 90 ? -1.075 -5.647 -15.879 1.00 75.06 90 PRO A N 1
ATOM 735 C CA . PRO A 1 90 ? -1.399 -4.382 -15.233 1.00 75.06 90 PRO A CA 1
ATOM 736 C C . PRO A 1 90 ? -0.150 -3.783 -14.579 1.00 75.06 90 PRO A C 1
ATOM 738 O O . PRO A 1 90 ? 0.645 -4.500 -13.975 1.00 75.06 90 PRO A O 1
ATOM 741 N N . ILE A 1 91 ? 0.017 -2.463 -14.693 1.00 83.62 91 ILE A N 1
ATOM 742 C CA . ILE A 1 91 ? 1.044 -1.730 -13.945 1.00 83.62 91 ILE A CA 1
ATOM 743 C C . ILE A 1 91 ? 0.368 -1.035 -12.774 1.00 83.62 91 ILE A C 1
ATOM 745 O O . ILE A 1 91 ? -0.612 -0.314 -12.969 1.00 83.62 91 ILE A O 1
ATOM 749 N N . PHE A 1 92 ? 0.922 -1.211 -11.579 1.00 88.19 92 PHE A N 1
ATOM 750 C CA . PHE A 1 92 ? 0.473 -0.508 -10.387 1.00 88.19 92 PHE A CA 1
ATOM 751 C C . PHE A 1 92 ? 1.359 0.706 -10.116 1.00 88.19 92 PHE A C 1
ATOM 753 O O . PHE A 1 92 ? 2.593 0.639 -10.192 1.00 88.19 92 PHE A O 1
ATOM 760 N N . VAL A 1 93 ? 0.702 1.829 -9.839 1.00 90.69 93 VAL A N 1
ATOM 761 C CA . VAL A 1 93 ? 1.326 3.083 -9.421 1.00 90.69 93 VAL A CA 1
ATOM 762 C C . VAL A 1 93 ? 0.850 3.381 -8.010 1.00 90.69 93 VAL A C 1
ATOM 764 O O . VAL A 1 93 ? -0.352 3.435 -7.760 1.00 90.69 93 VAL A O 1
ATOM 767 N N . TYR A 1 94 ? 1.793 3.581 -7.101 1.00 92.38 94 TYR A N 1
ATOM 768 C CA . TYR A 1 94 ? 1.526 3.924 -5.712 1.00 92.38 94 TYR A CA 1
ATOM 769 C C . TYR A 1 94 ? 1.815 5.405 -5.514 1.00 92.38 94 TYR A C 1
ATOM 771 O O . TYR A 1 94 ? 2.886 5.882 -5.888 1.00 92.38 94 TYR A O 1
ATOM 779 N N . VAL A 1 95 ? 0.871 6.127 -4.927 1.00 92.81 95 VAL A N 1
ATOM 780 C CA . VAL A 1 95 ? 1.042 7.530 -4.556 1.00 92.81 95 VAL A CA 1
ATOM 781 C C . VAL A 1 95 ? 1.326 7.574 -3.065 1.00 92.81 95 VAL A C 1
ATOM 783 O O . VAL A 1 95 ? 0.555 7.056 -2.256 1.00 92.81 95 VAL A O 1
ATOM 786 N N . ALA A 1 96 ? 2.465 8.148 -2.702 1.00 93.19 96 ALA A N 1
ATOM 787 C CA . ALA A 1 96 ? 2.850 8.356 -1.320 1.00 93.19 96 ALA A CA 1
ATOM 788 C C . ALA A 1 96 ? 2.098 9.551 -0.714 1.00 93.19 96 ALA A C 1
ATOM 790 O O . ALA A 1 96 ? 1.688 10.471 -1.426 1.00 93.19 96 ALA A O 1
ATOM 791 N N . LYS A 1 97 ? 1.983 9.595 0.619 1.00 92.62 97 LYS A N 1
ATOM 792 C CA . LYS A 1 97 ? 1.391 10.740 1.341 1.00 92.62 97 LYS A CA 1
ATOM 793 C C . LYS A 1 97 ? 2.117 12.067 1.086 1.00 92.62 97 LYS A C 1
ATOM 795 O O . LYS A 1 97 ? 1.503 13.122 1.176 1.00 92.62 97 LYS A O 1
ATOM 800 N N . ASP A 1 98 ? 3.402 12.018 0.737 1.00 91.06 98 ASP A N 1
ATOM 801 C CA . ASP A 1 98 ? 4.197 13.193 0.352 1.00 91.06 98 ASP A CA 1
ATOM 802 C C . ASP A 1 98 ? 4.068 13.574 -1.138 1.00 91.06 98 ASP A C 1
ATOM 804 O O . ASP A 1 98 ? 4.749 14.483 -1.613 1.00 91.06 98 ASP A O 1
ATOM 808 N N . GLY A 1 99 ? 3.199 12.887 -1.885 1.00 89.06 99 GLY A N 1
ATOM 809 C CA . GLY A 1 99 ? 2.931 13.131 -3.300 1.00 89.06 99 GLY A CA 1
ATOM 810 C C . GLY A 1 99 ? 3.893 12.442 -4.269 1.00 89.06 99 GLY A C 1
ATOM 811 O O . GLY A 1 99 ? 3.703 12.560 -5.481 1.00 89.06 99 GLY A O 1
ATOM 812 N N . ARG A 1 100 ? 4.913 11.712 -3.793 1.00 90.12 100 ARG A N 1
ATOM 813 C CA . ARG A 1 100 ? 5.794 10.929 -4.676 1.00 90.12 100 ARG A CA 1
ATOM 814 C C . ARG A 1 100 ? 5.036 9.765 -5.314 1.00 90.12 100 ARG A C 1
ATOM 816 O O . ARG A 1 100 ? 4.291 9.059 -4.643 1.00 90.12 100 ARG A O 1
ATOM 823 N N . GLU A 1 101 ? 5.285 9.518 -6.598 1.00 90.94 101 GLU A N 1
ATOM 824 C CA . GLU A 1 101 ? 4.770 8.338 -7.300 1.00 90.94 101 GLU A CA 1
ATOM 825 C C . GLU A 1 101 ? 5.840 7.240 -7.373 1.00 90.94 101 GLU A C 1
ATOM 827 O O . GLU A 1 101 ? 6.985 7.482 -7.765 1.00 90.94 101 GLU A O 1
ATOM 832 N N . LEU A 1 102 ? 5.448 6.020 -7.017 1.00 89.50 102 LEU A N 1
ATOM 833 C CA . LEU A 1 102 ? 6.250 4.804 -7.087 1.00 89.50 102 LEU A CA 1
ATOM 834 C C . LEU A 1 102 ? 5.614 3.844 -8.096 1.00 89.50 102 LEU A C 1
ATOM 836 O O . LEU A 1 102 ? 4.393 3.766 -8.205 1.00 89.50 102 LEU A O 1
ATOM 840 N N . SER A 1 103 ? 6.427 3.093 -8.835 1.00 85.25 103 SER A N 1
ATOM 841 C CA . SER A 1 103 ? 5.944 2.137 -9.836 1.00 85.25 103 SER A CA 1
ATOM 842 C C . SER A 1 103 ? 6.503 0.749 -9.554 1.00 85.25 103 SER A C 1
ATOM 844 O O . SER A 1 103 ? 7.694 0.605 -9.287 1.00 85.25 103 SER A O 1
ATOM 846 N N . ASP A 1 104 ? 5.651 -0.271 -9.670 1.00 79.00 104 ASP A N 1
ATOM 847 C CA . ASP A 1 104 ? 6.049 -1.687 -9.566 1.00 79.00 104 ASP A CA 1
ATOM 848 C C . ASP A 1 104 ? 6.873 -2.174 -10.774 1.00 79.00 104 ASP A C 1
ATOM 850 O O . ASP A 1 104 ? 7.413 -3.277 -10.823 1.00 79.00 104 ASP A O 1
ATOM 854 N N . SER A 1 105 ? 7.001 -1.333 -11.798 1.00 71.00 105 SER A N 1
ATOM 855 C CA . SER A 1 105 ? 7.810 -1.656 -12.958 1.00 71.00 105 SER A CA 1
ATOM 856 C C . SER A 1 105 ? 9.296 -1.443 -12.655 1.00 71.00 105 SER A C 1
ATOM 858 O O . SER A 1 105 ? 9.764 -0.313 -12.530 1.00 71.00 105 SER A O 1
ATOM 860 N N . ARG A 1 106 ? 10.076 -2.535 -12.653 1.00 64.38 106 ARG A N 1
ATOM 861 C CA . ARG A 1 106 ? 11.557 -2.478 -12.672 1.00 64.38 106 ARG A CA 1
ATOM 862 C C . ARG A 1 106 ? 12.092 -1.715 -13.883 1.00 64.38 106 ARG A C 1
ATOM 864 O O . ARG A 1 106 ? 13.187 -1.157 -13.853 1.00 64.38 106 ARG A O 1
ATOM 871 N N . SER A 1 107 ? 11.330 -1.699 -14.971 1.00 51.25 107 SER A N 1
ATOM 872 C CA . SER A 1 107 ? 11.593 -0.809 -16.089 1.00 51.25 107 SER A CA 1
ATOM 873 C C . SER A 1 107 ? 11.158 0.591 -15.672 1.00 51.25 107 SER A C 1
ATOM 875 O O . SER A 1 107 ? 9.986 0.787 -15.360 1.00 51.25 107 SER A O 1
ATOM 877 N N . ASN A 1 108 ? 12.070 1.569 -15.709 1.00 48.91 108 ASN A N 1
ATOM 878 C CA . ASN A 1 108 ? 11.733 2.997 -15.691 1.00 48.91 108 ASN A CA 1
ATOM 879 C C . ASN A 1 108 ? 10.915 3.329 -16.951 1.00 48.91 108 ASN A C 1
ATOM 881 O O . ASN A 1 108 ? 11.380 4.009 -17.864 1.00 48.91 108 ASN A O 1
ATOM 885 N N . LEU A 1 109 ? 9.696 2.806 -17.040 1.00 51.84 109 LEU A N 1
ATOM 886 C CA . LEU A 1 109 ? 8.693 3.301 -17.945 1.00 51.84 109 LEU A CA 1
ATOM 887 C C . LEU A 1 109 ? 8.456 4.717 -17.456 1.00 51.84 109 LEU A C 1
ATOM 889 O O . LEU A 1 109 ? 7.830 4.938 -16.422 1.00 51.84 109 LEU A O 1
ATOM 893 N N . HIS A 1 110 ? 9.024 5.684 -18.173 1.00 47.38 110 HIS A N 1
ATOM 894 C CA . HIS A 1 110 ? 8.516 7.037 -18.143 1.00 47.38 110 HIS A CA 1
ATOM 895 C C . HIS A 1 110 ? 7.045 6.926 -18.529 1.00 47.38 110 HIS A C 1
ATOM 897 O O . HIS A 1 110 ? 6.704 6.929 -19.713 1.00 47.38 110 HIS A O 1
ATOM 903 N N . LEU A 1 111 ? 6.187 6.775 -17.520 1.00 51.84 111 LEU A N 1
ATOM 904 C CA . LEU A 1 111 ? 4.743 6.885 -17.602 1.00 51.84 111 LEU A CA 1
ATOM 905 C C . LEU A 1 111 ? 4.453 8.352 -17.934 1.00 51.84 111 LEU A C 1
ATOM 907 O O . LEU A 1 111 ? 3.938 9.121 -17.131 1.00 51.84 111 LEU A O 1
ATOM 911 N N . LYS A 1 112 ? 4.832 8.784 -19.144 1.00 45.84 112 LYS A N 1
ATOM 912 C CA . LYS A 1 112 ? 4.232 9.947 -19.783 1.00 45.84 112 LYS A CA 1
ATOM 913 C C . LYS A 1 112 ? 2.744 9.655 -19.739 1.00 45.84 112 LYS A C 1
ATOM 915 O O . LYS A 1 112 ? 2.349 8.658 -20.328 1.00 45.84 112 LYS A O 1
ATOM 920 N N . LYS A 1 113 ? 1.970 10.463 -19.009 1.00 47.50 113 LYS A N 1
ATOM 921 C CA . LYS A 1 113 ? 0.500 10.435 -18.900 1.00 47.50 113 LYS A CA 1
ATOM 922 C C . LYS A 1 113 ? -0.161 9.922 -20.192 1.00 47.50 113 LYS A C 1
ATOM 924 O O . LYS A 1 113 ? -0.460 10.709 -21.081 1.00 47.50 113 LYS A O 1
ATOM 929 N N . THR A 1 114 ? -0.327 8.611 -20.352 1.00 49.16 114 THR A N 1
ATOM 930 C CA . THR A 1 114 ? -0.827 8.013 -21.602 1.00 49.16 114 THR A CA 1
ATOM 931 C C . THR A 1 114 ? -1.617 6.747 -21.299 1.00 49.16 114 THR A C 1
ATOM 933 O O . THR A 1 114 ? -1.297 5.646 -21.732 1.00 49.16 114 THR A O 1
ATOM 936 N N . GLY A 1 115 ? -2.703 6.918 -20.553 1.00 56.06 115 GLY A N 1
ATOM 937 C CA . GLY A 1 115 ? -3.747 5.911 -20.427 1.00 56.06 115 GLY A CA 1
ATOM 938 C C . GLY A 1 115 ? -4.820 6.327 -19.424 1.00 56.06 115 GLY A C 1
ATOM 939 O O . GLY A 1 115 ? -4.517 7.099 -18.511 1.00 56.06 115 GLY A O 1
ATOM 940 N N . PRO A 1 116 ? -6.065 5.846 -19.579 1.00 63.56 116 PRO A N 1
ATOM 941 C CA . PRO A 1 116 ? -7.021 5.870 -18.480 1.00 63.56 116 PRO A CA 1
ATOM 942 C C . PRO A 1 116 ? -6.421 5.101 -17.292 1.00 63.56 116 PRO A C 1
ATOM 944 O O . PRO A 1 116 ? -5.842 4.026 -17.472 1.00 63.56 116 PRO A O 1
ATOM 947 N N . HIS A 1 117 ? -6.522 5.681 -16.101 1.00 70.44 117 HIS A N 1
ATOM 948 C CA . HIS A 1 117 ? -6.125 5.061 -14.840 1.00 70.44 117 HIS A CA 1
ATOM 949 C C . HIS A 1 117 ? -7.375 4.811 -14.002 1.00 70.44 117 HIS A C 1
ATOM 951 O O . HIS A 1 117 ? -8.346 5.561 -14.093 1.00 70.44 117 HIS A O 1
ATOM 957 N N . GLU A 1 118 ? -7.340 3.750 -13.209 1.00 79.38 118 GLU A N 1
ATOM 958 C CA . GLU A 1 118 ? -8.409 3.375 -12.291 1.00 79.38 118 GLU A CA 1
ATOM 959 C C . GLU A 1 118 ? -7.813 3.347 -10.883 1.00 79.38 118 GLU A C 1
ATOM 961 O O . GLU A 1 118 ? -6.841 2.626 -10.642 1.00 79.38 118 GLU A O 1
ATOM 966 N N . SER A 1 119 ? -8.332 4.180 -9.974 1.00 80.06 119 SER A N 1
ATOM 967 C CA . SER A 1 119 ? -7.965 4.071 -8.560 1.00 80.06 119 SER A CA 1
ATOM 968 C C . SER A 1 119 ? -8.615 2.812 -8.001 1.00 80.06 119 SER A C 1
ATOM 970 O O . SER A 1 119 ? -9.826 2.630 -8.123 1.00 80.06 119 SER A O 1
ATOM 972 N N . ILE A 1 120 ? -7.799 1.927 -7.430 1.00 87.75 120 ILE A N 1
ATOM 973 C CA . ILE A 1 120 ? -8.268 0.664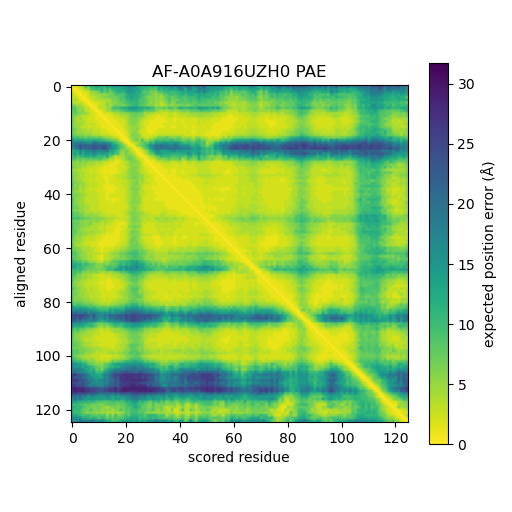 -6.846 1.00 87.75 120 ILE A CA 1
ATOM 974 C C . ILE A 1 120 ? -8.309 0.716 -5.317 1.00 87.75 120 ILE A C 1
ATOM 976 O O . ILE A 1 120 ? -8.991 -0.110 -4.701 1.00 87.75 120 ILE A O 1
ATOM 980 N N . LEU A 1 121 ? -7.603 1.685 -4.723 1.00 83.56 121 LEU A N 1
ATOM 981 C CA . LEU A 1 121 ? -7.606 1.987 -3.298 1.00 83.56 121 LEU A CA 1
ATOM 982 C C . LEU A 1 121 ? -7.225 3.460 -3.073 1.00 83.56 121 LEU A C 1
ATOM 984 O O . LEU A 1 121 ? -6.150 3.885 -3.494 1.00 83.56 121 LEU A O 1
ATOM 988 N N . THR A 1 122 ? -8.059 4.191 -2.337 1.00 84.25 122 THR A N 1
ATOM 989 C CA . THR A 1 122 ? -7.747 5.517 -1.785 1.00 84.25 122 THR A CA 1
ATOM 990 C C . THR A 1 122 ? -7.757 5.408 -0.265 1.00 84.25 122 THR A C 1
ATOM 992 O O . THR A 1 122 ? -8.665 4.805 0.306 1.00 84.25 122 THR A O 1
ATOM 995 N N . VAL A 1 123 ? -6.727 5.946 0.381 1.00 79.75 123 VAL A N 1
ATOM 996 C CA . VAL A 1 123 ? -6.501 5.845 1.823 1.00 79.75 123 VAL A CA 1
ATOM 997 C C . VAL A 1 123 ? -6.642 7.237 2.431 1.00 79.75 123 VAL A C 1
ATOM 999 O O . VAL A 1 123 ? -5.715 8.046 2.383 1.00 79.75 123 VAL A O 1
ATOM 1002 N N . GLU A 1 124 ? -7.814 7.504 3.000 1.00 76.75 124 GLU A N 1
ATOM 1003 C CA . GLU A 1 124 ? -8.088 8.694 3.806 1.00 76.75 12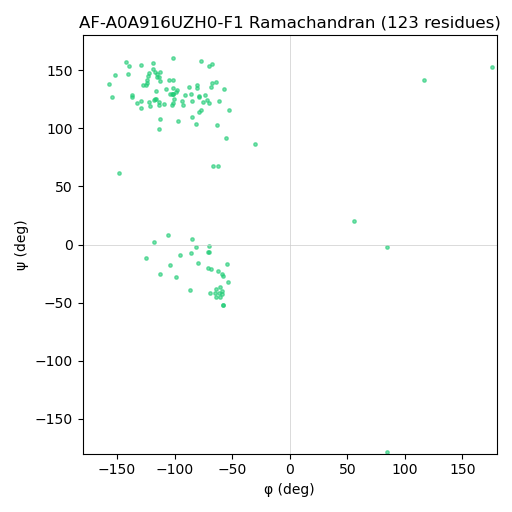4 GLU A CA 1
ATOM 1004 C C . GLU A 1 124 ? -7.929 8.300 5.280 1.00 76.75 124 GLU A C 1
ATOM 1006 O O . GLU A 1 124 ? -8.735 7.541 5.815 1.00 76.75 124 GLU A O 1
ATOM 1011 N N . VAL A 1 125 ? -6.831 8.739 5.902 1.00 61.75 125 VAL A N 1
ATOM 1012 C CA . VAL A 1 125 ? -6.557 8.567 7.341 1.00 61.75 125 VAL A CA 1
ATOM 1013 C C . VAL A 1 125 ? -6.601 9.926 8.006 1.00 61.75 125 VAL A C 1
ATOM 1015 O O . VAL A 1 125 ? -5.913 10.825 7.466 1.00 61.75 125 VAL A O 1
#

Secondary structure (DSSP, 8-state):
--------TTS-EEEEEEEE-SSSSPEEEEEEES-HHHHHHHHHHHHT-TTEEEEEEEEEE-HHHH-SSS-EEEEEEEEEEE--TT-SSPEEEEEETTS-EEES-SS-----S-S-EEEEEE---

Sequence (125 aa):
MWQSMSLDFNRPYYLLGYAAGDESPQLGHTFLFWELDRLVHYCREVLSDDAKRLTQVSMICPNWMTKSAGWQMVDISEIRQVKVKRGNVPIFVYVAKDGRELSDSRSNLHLKKTGPHESILTVEV

Organism: NCBI:txid1224302

Mean predicted aligned error: 7.4 Å